Protein AF-S9UZX8-F1 (afdb_monomer)

InterPro domains:
  IPR001680 WD40 repeat [PF00400] (104-135)
  IPR015943 WD40/YVTN repeat-like-containing domain superfamily [G3DSA:2.130.10.10] (6-153)
  IPR036322 WD40-repeat-containing domain superfamily [SSF50978] (19-137)
  IPR037363 Sec13/Seh1 family [PTHR11024] (16-151)

Structure (mmCIF, N/CA/C/O backbone):
data_AF-S9UZX8-F1
#
_entry.id   AF-S9UZX8-F1
#
loop_
_atom_site.group_PDB
_atom_site.id
_atom_site.type_symbol
_atom_site.label_atom_id
_atom_site.label_alt_id
_atom_site.label_comp_id
_atom_site.label_asym_id
_atom_site.label_entity_id
_atom_site.label_seq_id
_atom_site.pdbx_PDB_ins_code
_atom_site.Cartn_x
_atom_site.Cartn_y
_atom_site.Cartn_z
_atom_site.occupancy
_atom_site.B_iso_or_equiv
_atom_site.auth_seq_id
_atom_site.auth_comp_id
_atom_site.auth_asym_id
_atom_site.auth_atom_id
_atom_site.pdbx_PDB_model_num
ATOM 1 N N . MET A 1 1 ? 37.295 -13.783 -27.319 1.00 37.53 1 MET A N 1
ATOM 2 C CA . MET A 1 1 ? 37.159 -12.330 -27.094 1.00 37.53 1 MET A CA 1
ATOM 3 C C . MET A 1 1 ? 35.891 -11.915 -2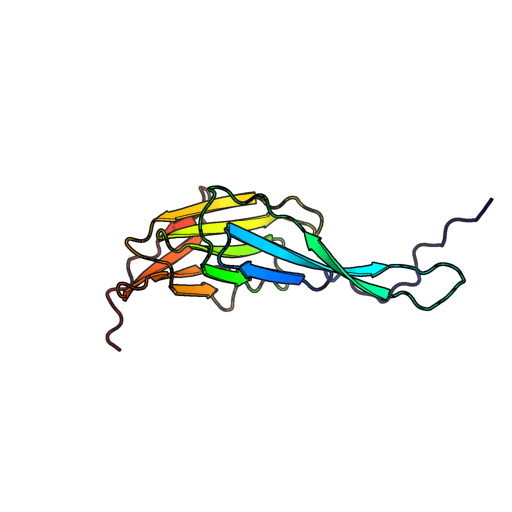7.819 1.00 37.53 1 MET A C 1
ATOM 5 O O . MET A 1 1 ? 35.900 -11.858 -29.038 1.00 37.53 1 MET A O 1
ATOM 9 N N . VAL A 1 2 ? 34.773 -11.846 -27.096 1.00 38.44 2 VAL A N 1
ATOM 10 C CA . VAL A 1 2 ? 33.446 -11.550 -27.659 1.00 38.44 2 VAL A CA 1
ATOM 11 C C . VAL A 1 2 ? 33.228 -10.040 -27.617 1.00 38.44 2 VAL A C 1
ATOM 13 O O . VAL A 1 2 ? 33.537 -9.411 -26.606 1.00 38.44 2 VAL A O 1
ATOM 16 N N . ALA A 1 3 ? 32.788 -9.459 -28.731 1.00 37.66 3 ALA A N 1
ATOM 17 C CA . ALA A 1 3 ? 32.497 -8.034 -28.821 1.00 37.66 3 ALA A CA 1
ATOM 18 C C . ALA A 1 3 ? 31.266 -7.684 -27.958 1.00 37.66 3 ALA A C 1
ATOM 20 O O . ALA A 1 3 ? 30.361 -8.517 -27.847 1.00 37.66 3 ALA A O 1
ATOM 21 N N . PRO A 1 4 ? 31.203 -6.487 -27.348 1.00 37.91 4 PRO A N 1
ATOM 22 C CA . PRO A 1 4 ? 29.994 -6.028 -26.671 1.00 37.91 4 PRO A CA 1
ATOM 23 C C . PRO A 1 4 ? 28.886 -5.811 -27.711 1.00 37.91 4 PRO A C 1
ATOM 25 O O . PRO A 1 4 ? 29.155 -5.256 -28.775 1.00 37.91 4 PRO A O 1
ATOM 28 N N . LEU A 1 5 ? 27.655 -6.241 -27.417 1.00 38.56 5 LEU A N 1
ATOM 29 C CA . LEU A 1 5 ? 26.489 -5.878 -28.228 1.00 38.56 5 LEU A CA 1
ATOM 30 C C . LEU A 1 5 ? 26.274 -4.358 -28.175 1.00 38.56 5 LEU A C 1
ATOM 32 O O . LEU A 1 5 ? 26.342 -3.759 -27.100 1.00 38.56 5 LEU A O 1
ATOM 36 N N . GLU A 1 6 ? 26.005 -3.752 -29.332 1.00 37.16 6 GLU A N 1
ATOM 37 C CA . GLU A 1 6 ? 25.693 -2.327 -29.433 1.00 37.16 6 GLU A CA 1
ATOM 38 C C . GLU A 1 6 ? 24.363 -2.003 -28.721 1.00 37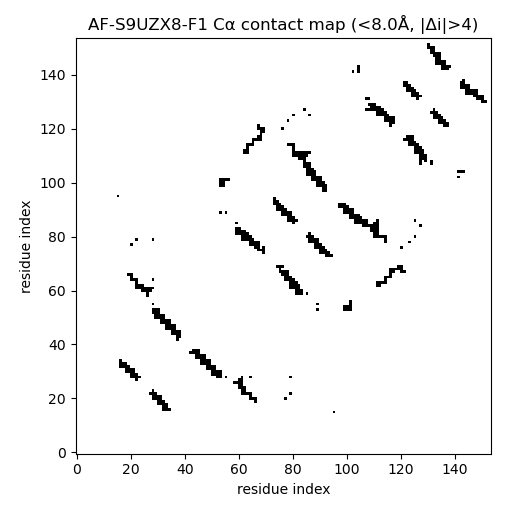.16 6 GLU A C 1
ATOM 40 O O . GLU A 1 6 ? 23.400 -2.774 -28.811 1.00 37.16 6 GLU A O 1
ATOM 45 N N . PRO A 1 7 ? 24.273 -0.871 -28.001 1.00 42.47 7 PRO A N 1
ATOM 46 C CA . PRO A 1 7 ? 23.062 -0.479 -27.293 1.00 42.47 7 PRO A CA 1
ATOM 47 C C . PRO A 1 7 ? 22.030 0.058 -28.297 1.00 42.47 7 PRO A C 1
ATOM 49 O O . PRO A 1 7 ? 22.009 1.252 -28.583 1.00 42.47 7 PRO A O 1
ATOM 52 N N . GLY A 1 8 ? 21.186 -0.812 -28.862 1.00 43.28 8 GLY A N 1
ATOM 53 C CA . GLY A 1 8 ? 20.197 -0.356 -29.851 1.00 43.28 8 GLY A CA 1
ATOM 54 C C . GLY A 1 8 ? 19.046 -1.288 -30.240 1.00 43.28 8 GLY A C 1
ATOM 55 O O . GLY A 1 8 ? 18.074 -0.797 -30.801 1.00 43.28 8 GLY A O 1
ATOM 56 N N . GLU A 1 9 ? 19.078 -2.587 -29.929 1.00 39.09 9 GLU A N 1
ATOM 57 C CA . GLU A 1 9 ? 18.063 -3.550 -30.419 1.00 39.09 9 GLU A CA 1
ATOM 58 C C . GLU A 1 9 ? 17.124 -4.091 -29.323 1.00 39.09 9 GLU A C 1
ATOM 60 O O . GLU A 1 9 ? 16.809 -5.276 -29.252 1.00 39.09 9 GLU A O 1
ATOM 65 N N . GLY A 1 10 ? 16.646 -3.199 -28.451 1.00 43.03 10 GLY A N 1
ATOM 66 C CA . GLY A 1 10 ? 15.489 -3.451 -27.584 1.00 43.03 10 GLY A CA 1
ATOM 67 C C . GLY A 1 10 ? 14.259 -2.680 -28.081 1.00 43.03 10 GLY A C 1
ATOM 68 O O . GLY A 1 10 ? 14.428 -1.613 -28.675 1.00 43.03 10 GLY A O 1
ATOM 69 N N . PRO A 1 11 ? 13.019 -3.164 -27.855 1.00 38.53 11 PRO A N 1
ATOM 70 C CA . PRO A 1 11 ? 11.821 -2.379 -28.158 1.00 38.53 11 PRO A CA 1
ATOM 71 C C . PRO A 1 11 ? 11.909 -1.003 -27.470 1.00 38.53 11 PRO A C 1
ATOM 73 O O . PRO A 1 11 ? 12.437 -0.924 -26.357 1.00 38.53 11 PRO A O 1
ATOM 76 N N . PRO A 1 12 ? 11.406 0.088 -28.080 1.00 41.84 12 PRO A N 1
ATOM 77 C CA . PRO A 1 12 ? 11.448 1.407 -27.464 1.00 41.84 12 PRO A CA 1
ATOM 78 C C . PRO A 1 12 ? 10.469 1.441 -26.287 1.00 41.84 12 PRO A C 1
ATOM 80 O O . PRO A 1 12 ? 9.312 1.819 -26.438 1.00 41.84 12 PRO A O 1
ATOM 83 N N . MET A 1 13 ? 10.906 1.030 -25.100 1.00 40.84 13 MET A N 1
ATOM 84 C CA . MET A 1 13 ? 10.145 1.234 -23.873 1.00 40.84 13 MET A CA 1
ATOM 85 C C . MET A 1 13 ? 11.080 1.670 -22.753 1.00 40.84 13 MET A C 1
ATOM 87 O O . MET A 1 13 ? 11.654 0.870 -22.025 1.00 40.84 13 MET A O 1
ATOM 91 N N . ALA A 1 14 ? 11.145 2.990 -22.582 1.00 51.69 14 ALA A N 1
ATOM 92 C CA . ALA A 1 14 ? 11.436 3.660 -21.320 1.00 51.69 14 ALA A CA 1
ATOM 93 C C . ALA A 1 14 ? 10.286 3.433 -20.311 1.00 51.69 14 ALA A C 1
ATOM 95 O O . ALA A 1 14 ? 9.731 4.375 -19.753 1.00 51.69 14 ALA A O 1
ATOM 96 N N . VAL A 1 15 ? 9.863 2.180 -20.140 1.00 57.88 15 VAL A N 1
ATOM 97 C CA . VAL A 1 15 ? 8.795 1.773 -19.227 1.00 57.88 15 VAL A CA 1
ATOM 98 C C . VAL A 1 15 ? 9.375 0.697 -18.327 1.00 57.88 15 VAL A C 1
ATOM 100 O O . VAL A 1 15 ? 9.984 -0.257 -18.808 1.00 57.88 15 VAL A O 1
ATOM 103 N N . ALA A 1 16 ? 9.226 0.892 -17.018 1.00 65.19 16 ALA A N 1
ATOM 104 C CA . ALA A 1 16 ? 9.699 -0.049 -16.014 1.00 65.19 16 ALA A CA 1
ATOM 105 C C . ALA A 1 16 ? 9.136 -1.465 -16.275 1.00 65.19 16 ALA A C 1
ATOM 107 O O . ALA A 1 16 ? 8.009 -1.586 -16.769 1.00 65.19 16 ALA A O 1
ATOM 108 N N . PRO A 1 17 ? 9.893 -2.532 -15.955 1.00 77.38 17 PRO A N 1
ATOM 109 C CA . PRO A 1 17 ? 9.403 -3.900 -16.092 1.00 77.38 17 PRO A CA 1
ATOM 110 C C . PRO A 1 17 ? 8.106 -4.090 -15.291 1.00 77.38 17 PRO A C 1
ATOM 112 O O . PRO A 1 17 ? 7.926 -3.445 -14.252 1.00 77.38 17 PRO A O 1
ATOM 115 N N . PRO A 1 18 ? 7.181 -4.955 -15.745 1.00 86.38 18 PRO A N 1
ATOM 116 C CA . PRO A 1 18 ? 5.942 -5.183 -15.020 1.00 86.38 18 PRO A CA 1
ATOM 117 C C . PRO A 1 18 ? 6.230 -5.798 -13.648 1.00 86.38 18 PRO A C 1
ATOM 119 O O . PRO A 1 18 ? 7.086 -6.676 -13.504 1.00 86.38 18 PRO A O 1
ATOM 122 N N . ARG A 1 19 ? 5.498 -5.324 -12.636 1.00 89.06 19 ARG A N 1
ATOM 123 C CA . ARG A 1 19 ? 5.663 -5.724 -11.238 1.00 89.06 19 ARG A CA 1
ATOM 124 C C . ARG A 1 19 ? 4.332 -6.023 -10.566 1.00 89.06 19 ARG A C 1
ATOM 126 O O . ARG A 1 19 ? 3.306 -5.452 -10.927 1.00 89.06 19 ARG A O 1
ATOM 133 N N . PHE A 1 20 ? 4.380 -6.878 -9.552 1.00 90.00 20 PHE A N 1
ATOM 134 C CA . PHE A 1 20 ? 3.252 -7.179 -8.672 1.00 90.00 20 PHE A CA 1
ATOM 135 C C . PHE A 1 20 ? 3.699 -7.168 -7.214 1.00 90.00 20 PHE A C 1
ATOM 137 O O . PHE A 1 20 ? 4.864 -7.421 -6.925 1.00 90.00 20 PHE A O 1
ATOM 144 N N . ALA A 1 21 ? 2.774 -6.931 -6.288 1.00 90.69 21 ALA A N 1
ATOM 145 C CA . ALA A 1 21 ? 3.012 -7.155 -4.867 1.00 90.69 21 ALA A CA 1
ATOM 146 C C . ALA A 1 21 ? 2.062 -8.230 -4.345 1.00 90.69 21 ALA A C 1
ATOM 148 O O . ALA A 1 21 ? 0.906 -8.313 -4.760 1.00 90.69 21 ALA A O 1
ATOM 149 N N . SER A 1 22 ? 2.557 -9.049 -3.427 1.00 88.00 22 SER A N 1
ATOM 150 C CA . SER A 1 22 ? 1.780 -10.091 -2.765 1.00 88.00 22 SER A CA 1
ATOM 151 C C . SER A 1 22 ? 2.121 -10.134 -1.285 1.00 88.00 22 SER A C 1
ATOM 153 O O . SER A 1 22 ? 3.298 -10.061 -0.929 1.00 88.00 22 SER A O 1
ATOM 155 N N . CYS A 1 23 ? 1.118 -10.341 -0.440 1.00 86.88 23 CYS A N 1
ATOM 156 C CA . CYS A 1 23 ? 1.308 -10.720 0.952 1.00 86.88 23 CYS A CA 1
ATOM 157 C C . CYS A 1 23 ? 0.768 -12.134 1.180 1.00 86.88 23 CYS A C 1
ATOM 159 O O . CYS A 1 23 ? -0.262 -12.518 0.626 1.00 86.88 23 CYS A O 1
ATOM 161 N N . ALA A 1 24 ? 1.469 -12.911 1.997 1.00 74.44 24 ALA A N 1
ATOM 162 C CA . ALA A 1 24 ? 1.007 -14.204 2.482 1.00 74.44 24 ALA A CA 1
ATOM 163 C C . ALA A 1 24 ? 1.050 -14.198 4.012 1.00 74.44 24 ALA A C 1
ATOM 165 O O . ALA A 1 24 ? 1.977 -13.627 4.593 1.00 74.44 24 ALA A O 1
ATOM 166 N N . GLY A 1 25 ? 0.089 -14.875 4.654 1.00 60.12 25 GLY A N 1
ATOM 167 C CA . GLY A 1 25 ? -0.163 -14.863 6.108 1.00 60.12 25 GLY A CA 1
ATOM 168 C C . GLY A 1 25 ? 0.965 -15.370 7.025 1.00 60.12 25 GLY A C 1
ATOM 169 O O . GLY A 1 25 ? 0.721 -15.680 8.182 1.00 60.12 25 GLY A O 1
ATOM 170 N N . GLY A 1 26 ? 2.203 -15.469 6.536 1.00 60.72 26 GLY A N 1
ATOM 171 C CA . GLY A 1 26 ? 3.402 -15.873 7.272 1.00 60.72 26 GLY A CA 1
ATOM 172 C C . GLY A 1 26 ? 4.442 -14.765 7.482 1.00 60.72 26 GLY A C 1
ATOM 173 O O . GLY A 1 26 ? 5.602 -15.099 7.708 1.00 60.72 26 GLY A O 1
ATOM 174 N N . ARG A 1 27 ? 4.061 -13.476 7.421 1.00 68.12 27 ARG A N 1
ATOM 175 C CA . ARG A 1 27 ? 4.951 -12.282 7.479 1.00 68.12 27 ARG A CA 1
ATOM 176 C C . ARG A 1 27 ? 5.724 -11.967 6.194 1.00 68.12 27 ARG A C 1
ATOM 178 O O . ARG A 1 27 ? 6.658 -11.171 6.215 1.00 68.12 27 ARG A O 1
ATOM 185 N N . HIS A 1 28 ? 5.334 -12.561 5.070 1.00 71.88 28 HIS A N 1
ATOM 186 C CA . HIS A 1 28 ? 5.999 -12.328 3.791 1.00 71.88 28 HIS A CA 1
ATOM 187 C C . HIS A 1 28 ? 5.210 -11.303 2.983 1.00 71.88 28 HIS A C 1
ATOM 189 O O . HIS A 1 28 ? 4.127 -11.608 2.483 1.00 71.88 28 HIS A O 1
ATOM 195 N N . LEU A 1 29 ? 5.764 -10.099 2.855 1.00 83.75 29 LEU A N 1
ATOM 196 C CA . LEU A 1 29 ? 5.395 -9.146 1.816 1.00 83.75 29 LEU A CA 1
ATOM 197 C C . LEU A 1 29 ? 6.476 -9.209 0.738 1.00 83.75 29 LEU A C 1
ATOM 199 O O . LEU A 1 29 ? 7.652 -9.039 1.044 1.00 83.75 29 LEU A O 1
ATOM 203 N N . GLN A 1 30 ? 6.078 -9.478 -0.500 1.00 85.94 30 GLN A N 1
ATOM 204 C CA . GLN A 1 30 ? 6.995 -9.673 -1.616 1.00 85.94 30 GLN A CA 1
ATOM 205 C C . GLN A 1 30 ? 6.596 -8.788 -2.788 1.00 85.94 30 GLN A C 1
ATOM 207 O O . GLN A 1 30 ? 5.416 -8.729 -3.147 1.00 85.94 30 GLN A O 1
ATOM 212 N N . VAL A 1 31 ? 7.586 -8.150 -3.407 1.00 88.56 31 VAL A N 1
ATOM 213 C CA . VAL A 1 31 ? 7.438 -7.525 -4.720 1.00 88.56 31 VAL A CA 1
ATOM 214 C C . VAL A 1 31 ? 8.038 -8.469 -5.755 1.00 88.56 31 VAL A C 1
ATOM 216 O O . VAL A 1 31 ? 9.095 -9.054 -5.550 1.00 88.56 31 VAL A O 1
ATOM 219 N N . TRP A 1 32 ? 7.350 -8.650 -6.872 1.00 88.88 32 TRP A N 1
ATOM 220 C CA . TRP A 1 32 ? 7.784 -9.488 -7.980 1.00 88.88 32 TRP A CA 1
ATOM 221 C C . TRP A 1 32 ? 8.076 -8.604 -9.175 1.00 88.88 32 TRP A C 1
ATOM 223 O O . TRP A 1 32 ? 7.261 -7.746 -9.508 1.00 88.88 32 TRP A O 1
ATOM 233 N N . GLU A 1 33 ? 9.202 -8.840 -9.835 1.00 88.88 33 GLU A N 1
ATOM 234 C CA . GLU A 1 33 ? 9.581 -8.168 -11.072 1.00 88.88 33 GLU A CA 1
ATOM 235 C C . GLU A 1 33 ? 9.728 -9.174 -12.205 1.00 88.88 33 GLU A C 1
ATOM 237 O O . GLU A 1 33 ? 10.348 -10.230 -12.053 1.00 88.88 33 GLU A O 1
ATOM 242 N N . HIS A 1 34 ? 9.147 -8.841 -13.352 1.00 88.94 34 HIS A N 1
ATOM 243 C CA . HIS A 1 34 ? 9.311 -9.617 -14.568 1.00 88.94 34 HIS A CA 1
ATOM 244 C C . HIS A 1 34 ? 10.647 -9.313 -15.237 1.00 88.94 34 HIS A C 1
ATOM 246 O O . HIS A 1 34 ? 11.004 -8.155 -15.442 1.00 88.94 34 HIS A O 1
ATOM 252 N N . ALA A 1 35 ? 11.350 -10.362 -15.642 1.00 85.25 35 ALA A N 1
ATOM 253 C CA . ALA A 1 35 ? 12.583 -10.245 -16.398 1.00 85.25 35 ALA A CA 1
ATOM 254 C C . ALA A 1 35 ? 12.658 -11.307 -17.497 1.00 85.25 35 ALA A C 1
ATOM 256 O O . ALA A 1 35 ? 11.979 -12.338 -17.463 1.00 85.25 35 ALA A O 1
ATOM 257 N N . PHE A 1 36 ? 13.540 -11.064 -18.464 1.00 84.25 36 PHE A N 1
ATOM 258 C CA . PHE A 1 36 ? 13.928 -12.050 -19.462 1.00 84.25 36 PHE A CA 1
ATOM 259 C C . PHE A 1 36 ? 15.340 -12.547 -19.170 1.00 84.25 36 PHE A C 1
ATOM 261 O O . PHE A 1 36 ? 16.287 -11.766 -19.150 1.00 84.25 36 PHE A O 1
ATOM 268 N N . VAL A 1 37 ? 15.487 -13.854 -18.965 1.00 83.94 37 VAL A N 1
ATOM 269 C CA . VAL A 1 37 ? 16.791 -14.493 -18.750 1.00 83.94 37 VAL A CA 1
ATOM 270 C C . VAL A 1 37 ? 17.208 -15.212 -20.026 1.00 83.94 37 VAL A C 1
ATOM 272 O O . VAL A 1 37 ? 16.464 -16.043 -20.558 1.00 83.94 37 VAL A O 1
ATOM 275 N N . ALA A 1 38 ? 18.394 -14.872 -20.532 1.00 84.31 38 ALA A N 1
ATOM 276 C CA . ALA A 1 38 ? 18.983 -15.534 -21.689 1.00 84.31 38 ALA A CA 1
ATOM 277 C C . ALA A 1 38 ? 19.268 -17.012 -21.383 1.00 84.31 38 ALA A C 1
ATOM 279 O O . ALA A 1 38 ? 19.604 -17.375 -20.257 1.00 84.31 38 ALA A O 1
ATOM 280 N N . ARG A 1 39 ? 19.129 -17.867 -22.398 1.00 77.75 39 ARG A N 1
ATOM 281 C CA . ARG A 1 39 ? 19.456 -19.291 -22.306 1.00 77.75 39 ARG A CA 1
ATOM 282 C C . ARG A 1 39 ? 20.750 -19.592 -23.045 1.00 77.75 39 ARG A C 1
ATOM 284 O O . ARG A 1 39 ? 21.021 -19.008 -24.095 1.00 77.75 39 ARG A O 1
ATOM 291 N N . ASP A 1 40 ? 21.489 -20.568 -22.534 1.00 82.44 40 ASP A N 1
ATOM 292 C CA . ASP A 1 40 ? 22.630 -21.132 -23.245 1.00 82.44 40 ASP A CA 1
ATOM 293 C C . ASP A 1 40 ? 22.184 -21.741 -24.584 1.00 82.44 40 ASP A C 1
ATOM 295 O O . ASP A 1 40 ? 21.092 -22.301 -24.711 1.00 82.44 40 ASP A O 1
ATOM 299 N N . GLY A 1 41 ? 23.036 -21.624 -25.604 1.00 81.50 41 GLY A N 1
ATOM 300 C CA . GLY A 1 41 ? 22.801 -22.248 -26.909 1.00 81.50 41 GLY A CA 1
ATOM 301 C C . GLY A 1 41 ? 21.868 -21.489 -27.860 1.00 81.50 41 GLY A C 1
ATOM 302 O O . GLY A 1 41 ? 21.352 -22.093 -28.795 1.00 81.50 41 GLY A O 1
ATOM 303 N N . GLY A 1 42 ? 21.641 -20.185 -27.658 1.00 79.38 42 GLY A N 1
ATOM 304 C CA . GLY A 1 42 ? 20.907 -19.342 -28.618 1.00 79.38 42 GLY A CA 1
ATOM 305 C C . GLY A 1 42 ? 19.390 -19.569 -28.653 1.00 79.38 42 GLY A C 1
ATOM 306 O O . GLY A 1 42 ? 18.716 -19.097 -29.565 1.00 79.38 42 GLY A O 1
ATOM 307 N N . SER A 1 43 ? 18.842 -20.283 -27.665 1.00 82.06 43 SER A N 1
ATOM 308 C CA . SER A 1 43 ? 17.394 -20.408 -27.468 1.00 82.06 43 SER A CA 1
ATOM 309 C C . SER A 1 43 ? 16.776 -19.053 -27.111 1.00 82.06 43 SER A C 1
ATOM 311 O O . SER A 1 43 ? 17.406 -18.228 -26.449 1.00 82.06 43 SER A O 1
ATOM 313 N N . ALA A 1 44 ? 15.498 -18.869 -27.465 1.00 84.06 44 ALA A N 1
ATOM 314 C CA . ALA A 1 44 ? 14.716 -17.715 -27.033 1.00 84.06 44 ALA A CA 1
ATOM 315 C C . ALA A 1 44 ? 14.806 -17.524 -25.500 1.00 84.06 44 ALA A C 1
ATOM 317 O O . ALA A 1 44 ? 14.806 -18.524 -24.761 1.00 84.06 44 ALA A O 1
ATOM 318 N N . PRO A 1 45 ? 14.898 -16.268 -25.024 1.00 84.12 45 PRO A N 1
ATOM 319 C CA . PRO A 1 45 ? 14.996 -15.967 -23.603 1.00 84.12 45 PRO A CA 1
ATOM 320 C C . PRO A 1 45 ? 13.724 -16.391 -22.868 1.00 84.12 45 PRO A C 1
ATOM 322 O O . PRO A 1 45 ? 12.637 -16.472 -23.440 1.00 84.12 45 PRO A O 1
ATOM 325 N N . CYS A 1 46 ? 13.857 -16.660 -21.574 1.00 84.00 46 CYS A N 1
ATOM 326 C CA . CYS A 1 46 ? 12.739 -17.060 -20.731 1.00 84.00 46 CYS A CA 1
ATOM 327 C C . CYS A 1 46 ? 12.188 -15.910 -19.923 1.00 84.00 46 CYS A C 1
ATOM 329 O O . CYS A 1 46 ? 12.933 -15.221 -19.236 1.00 84.00 46 CYS A O 1
ATOM 331 N N . SER A 1 47 ? 10.866 -15.787 -19.957 1.00 87.88 47 SER A N 1
ATOM 332 C CA . SER A 1 47 ? 10.108 -14.984 -19.010 1.00 87.88 47 SER A CA 1
ATOM 333 C C . SER A 1 47 ? 10.231 -15.595 -17.617 1.00 87.88 47 SER A C 1
ATOM 335 O O . SER A 1 47 ? 9.806 -16.732 -17.403 1.00 87.88 47 SER A O 1
ATOM 337 N N . VAL A 1 48 ? 10.769 -14.833 -16.673 1.00 87.56 48 VAL A N 1
ATOM 338 C CA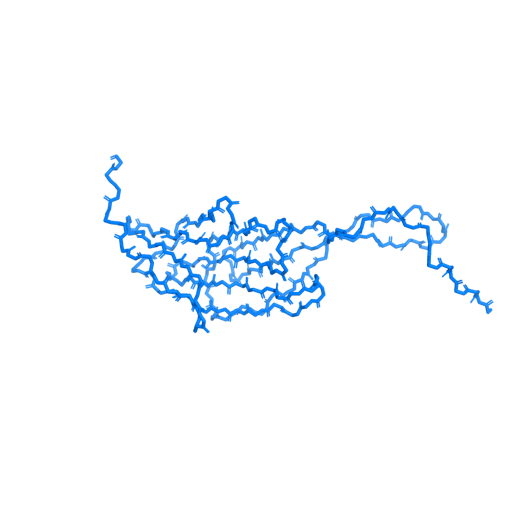 . VAL A 1 48 ? 10.877 -15.208 -15.261 1.00 87.56 48 VAL A CA 1
ATOM 339 C C . VAL A 1 48 ? 10.317 -14.100 -14.374 1.00 87.56 48 VAL A C 1
ATOM 341 O O . VAL A 1 48 ? 10.260 -12.941 -14.778 1.00 87.56 48 VAL A O 1
ATOM 344 N N . TRP A 1 49 ? 9.917 -14.466 -13.158 1.00 88.75 49 TRP A N 1
ATOM 345 C CA . TRP A 1 49 ? 9.526 -13.526 -12.109 1.00 88.75 49 TRP A CA 1
ATOM 346 C C . TRP A 1 49 ? 10.516 -13.648 -10.959 1.00 88.75 49 TRP A C 1
ATOM 348 O O . TRP A 1 49 ? 10.645 -14.720 -10.367 1.00 88.75 49 TRP A O 1
ATOM 358 N N . ALA A 1 50 ? 11.236 -12.567 -10.678 1.00 85.75 50 ALA A N 1
ATOM 359 C CA . ALA A 1 50 ? 12.203 -12.498 -9.597 1.00 85.75 50 ALA A CA 1
ATOM 360 C C . ALA A 1 50 ? 11.587 -11.809 -8.378 1.00 85.75 50 ALA A C 1
ATOM 362 O O . ALA A 1 50 ? 10.874 -10.812 -8.505 1.00 85.75 50 ALA A O 1
ATOM 363 N N . ALA A 1 51 ? 11.879 -12.350 -7.199 1.00 82.50 51 ALA A N 1
ATOM 364 C CA . ALA A 1 51 ? 11.597 -11.695 -5.935 1.00 82.50 51 ALA A CA 1
ATOM 365 C C . ALA A 1 51 ? 12.488 -10.455 -5.788 1.00 82.50 51 ALA A C 1
ATOM 367 O O . ALA A 1 51 ? 13.714 -10.557 -5.805 1.00 82.50 51 ALA A O 1
ATOM 368 N N . VAL A 1 52 ? 11.860 -9.298 -5.630 1.00 82.12 52 VAL A N 1
ATOM 369 C CA . VAL A 1 52 ? 12.480 -8.079 -5.124 1.00 82.12 52 VAL A CA 1
ATOM 370 C C . VAL A 1 52 ? 12.073 -8.023 -3.668 1.00 82.12 52 VAL A C 1
ATOM 372 O O . VAL A 1 52 ? 10.900 -7.802 -3.395 1.00 82.12 52 VAL A O 1
ATOM 375 N N . GLU A 1 53 ? 13.000 -8.266 -2.745 1.00 67.31 53 GLU A N 1
ATOM 376 C CA . GLU A 1 53 ? 12.676 -8.239 -1.319 1.00 67.31 53 GLU A CA 1
ATOM 377 C C . GLU A 1 53 ? 12.629 -6.787 -0.829 1.00 67.31 53 GLU A C 1
ATOM 379 O O . GLU A 1 53 ? 13.685 -6.170 -0.649 1.00 67.31 53 GLU A O 1
ATOM 384 N N . PRO A 1 54 ? 11.442 -6.191 -0.613 1.00 67.00 54 PRO A N 1
ATOM 385 C CA . PRO A 1 54 ? 11.392 -4.948 0.123 1.00 67.00 54 PRO A CA 1
ATOM 386 C C . PRO A 1 54 ? 11.800 -5.196 1.576 1.00 67.00 54 PRO A C 1
ATOM 388 O O . PRO A 1 54 ? 11.367 -6.158 2.211 1.00 67.00 54 PRO A O 1
ATOM 391 N N . VAL A 1 55 ? 12.576 -4.279 2.149 1.00 66.56 55 VAL A N 1
ATOM 392 C CA . VAL A 1 55 ? 12.832 -4.292 3.591 1.00 66.56 55 VAL A CA 1
ATOM 393 C C . VAL A 1 55 ? 11.581 -3.788 4.299 1.00 66.56 55 VAL A C 1
ATOM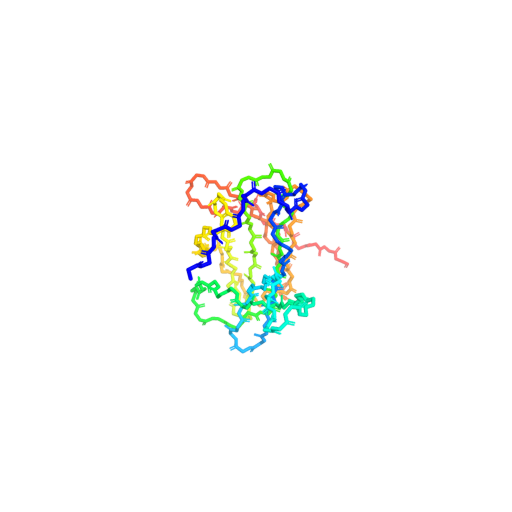 395 O O . VAL A 1 55 ? 11.324 -2.587 4.312 1.00 66.56 55 VAL A O 1
ATOM 398 N N . VAL A 1 56 ? 10.804 -4.693 4.892 1.00 65.38 56 VAL A N 1
ATOM 399 C CA . VAL A 1 56 ? 9.595 -4.351 5.653 1.00 65.38 56 VAL A CA 1
ATOM 400 C C . VAL A 1 56 ? 9.864 -4.474 7.144 1.00 65.38 56 VAL A C 1
ATOM 402 O O . VAL A 1 56 ? 10.280 -5.523 7.633 1.00 65.38 56 VAL A O 1
ATOM 405 N N . THR A 1 57 ? 9.604 -3.402 7.882 1.00 57.59 57 THR A N 1
ATOM 406 C CA . THR A 1 57 ? 9.682 -3.362 9.343 1.00 57.59 57 THR A CA 1
ATOM 407 C C . THR A 1 57 ? 8.406 -2.705 9.879 1.00 57.59 57 THR A C 1
ATOM 409 O O . THR A 1 57 ? 7.971 -1.703 9.305 1.00 57.59 57 THR A O 1
ATOM 412 N N . PRO A 1 58 ? 7.767 -3.228 10.948 1.00 60.84 58 PRO A N 1
ATOM 413 C CA . PRO A 1 58 ? 8.129 -4.375 11.800 1.00 60.84 58 PRO A CA 1
ATOM 414 C C . PRO A 1 58 ? 7.750 -5.757 11.221 1.00 60.84 58 PRO A C 1
ATOM 416 O O . PRO A 1 58 ? 7.061 -5.860 10.211 1.00 60.84 58 PRO A O 1
ATOM 419 N N . ALA A 1 59 ? 8.188 -6.838 11.882 1.00 68.62 59 ALA A N 1
ATOM 420 C CA . ALA A 1 59 ? 7.742 -8.201 11.579 1.00 68.62 59 ALA A CA 1
ATOM 421 C C . ALA A 1 59 ? 6.269 -8.379 11.995 1.00 68.62 59 ALA A C 1
ATOM 423 O O . ALA A 1 59 ? 5.984 -8.651 13.158 1.00 68.62 59 ALA A O 1
ATOM 424 N N . ALA A 1 60 ? 5.355 -8.217 11.041 1.00 79.06 60 ALA A N 1
ATOM 425 C CA . ALA A 1 60 ? 3.908 -8.267 11.246 1.00 79.06 60 ALA A CA 1
ATOM 426 C C . ALA A 1 60 ? 3.252 -9.322 10.342 1.00 79.06 60 ALA A C 1
ATOM 428 O O . ALA A 1 60 ? 3.804 -9.687 9.297 1.00 79.06 60 ALA A O 1
ATOM 429 N N . ALA A 1 61 ? 2.077 -9.823 10.723 1.00 88.25 61 ALA A N 1
ATOM 430 C CA . ALA A 1 61 ? 1.293 -10.724 9.886 1.00 88.25 61 ALA A CA 1
ATOM 431 C C . ALA A 1 61 ? 0.546 -9.924 8.806 1.00 88.25 61 ALA A C 1
ATOM 433 O O . ALA A 1 61 ? -0.610 -9.549 8.977 1.00 88.25 61 ALA A O 1
ATOM 434 N N . TRP A 1 62 ? 1.222 -9.622 7.692 1.00 89.06 62 TRP A N 1
ATOM 435 C CA . TRP A 1 62 ? 0.630 -8.899 6.559 1.00 89.06 62 TRP A CA 1
ATOM 436 C C . TRP A 1 62 ? -0.541 -9.681 5.948 1.00 89.06 62 TRP A C 1
ATOM 438 O O . TRP A 1 62 ? -0.355 -10.783 5.427 1.00 89.06 62 TRP A O 1
ATOM 448 N N . THR A 1 63 ? -1.738 -9.102 6.001 1.00 90.69 63 THR A N 1
ATOM 449 C CA . THR A 1 63 ? -2.996 -9.699 5.526 1.00 90.69 63 THR A CA 1
ATOM 450 C C . THR A 1 63 ? -3.435 -9.130 4.186 1.00 90.69 63 THR A C 1
ATOM 452 O O . THR A 1 63 ? -4.061 -9.839 3.399 1.00 90.69 63 THR A O 1
ATOM 455 N N . VAL A 1 64 ? -3.104 -7.864 3.915 1.00 92.81 64 VAL A N 1
ATOM 456 C CA . VAL A 1 64 ? -3.512 -7.146 2.705 1.00 92.81 64 VAL A CA 1
ATOM 457 C C . VAL A 1 64 ? -2.376 -6.301 2.137 1.00 92.81 64 VAL A C 1
ATOM 459 O O . VAL A 1 64 ? -1.541 -5.769 2.869 1.00 92.81 64 VAL A O 1
ATOM 462 N N . VAL A 1 65 ? -2.367 -6.153 0.813 1.00 94.56 65 VAL A N 1
ATOM 463 C CA . VAL A 1 65 ? -1.404 -5.341 0.066 1.00 94.56 65 VAL A CA 1
ATOM 464 C C . VAL A 1 65 ? -2.108 -4.633 -1.088 1.00 94.56 65 VAL A C 1
ATOM 466 O O . VAL A 1 65 ? -3.003 -5.204 -1.710 1.00 94.56 65 VAL A O 1
ATOM 469 N N . ALA A 1 66 ? -1.703 -3.402 -1.394 1.00 95.38 66 ALA A N 1
ATOM 470 C CA . ALA A 1 66 ? -2.219 -2.651 -2.533 1.00 95.38 66 ALA A CA 1
ATOM 471 C C . ALA A 1 66 ? -1.111 -1.836 -3.208 1.00 95.38 66 ALA A C 1
ATOM 473 O O . ALA A 1 66 ? -0.387 -1.094 -2.545 1.00 95.38 66 ALA A O 1
ATOM 474 N N . TRP A 1 67 ? -1.006 -1.935 -4.533 1.00 94.56 67 TRP A N 1
ATOM 475 C CA . TRP A 1 67 ? -0.065 -1.156 -5.343 1.00 94.56 67 TRP A CA 1
ATOM 476 C C . TRP A 1 67 ? -0.720 0.146 -5.818 1.00 94.56 67 TRP A C 1
ATOM 478 O O . TRP A 1 67 ? -1.839 0.114 -6.335 1.00 94.56 67 TRP A O 1
ATOM 488 N N . ALA A 1 68 ? -0.045 1.285 -5.656 1.00 94.56 68 ALA A N 1
ATOM 489 C CA . ALA A 1 68 ? -0.567 2.581 -6.078 1.00 94.56 68 ALA A CA 1
ATOM 490 C C . ALA A 1 68 ? -0.424 2.783 -7.595 1.00 94.56 68 ALA A C 1
ATOM 492 O O . ALA A 1 68 ? 0.646 2.522 -8.148 1.00 94.56 68 ALA A O 1
ATOM 493 N N . PRO A 1 69 ? -1.442 3.312 -8.293 1.00 91.50 69 PRO A N 1
ATOM 494 C CA . PRO A 1 69 ? -1.263 3.784 -9.662 1.00 91.50 69 PRO A CA 1
ATOM 495 C C . PRO A 1 69 ? -0.168 4.863 -9.725 1.00 91.50 69 PRO A C 1
ATOM 497 O O . PRO A 1 69 ? -0.276 5.875 -9.043 1.00 91.50 69 PRO A O 1
ATOM 500 N N . SER A 1 70 ? 0.875 4.669 -10.537 1.00 85.12 70 SER A N 1
ATOM 501 C CA . SER A 1 70 ? 2.019 5.601 -10.615 1.00 85.12 70 SER A CA 1
ATOM 502 C C . SER A 1 70 ? 2.441 5.977 -12.041 1.00 85.12 70 SER A C 1
ATOM 504 O O . SER A 1 70 ? 3.550 6.456 -12.270 1.00 85.12 70 SER A O 1
ATOM 506 N N . VAL A 1 71 ? 1.566 5.784 -13.036 1.00 79.25 71 VAL A N 1
ATOM 507 C CA . VAL A 1 71 ? 1.890 6.083 -14.442 1.00 79.25 71 VAL A CA 1
ATOM 508 C C . VAL A 1 71 ? 2.222 7.569 -14.610 1.00 79.25 71 VAL A C 1
ATOM 510 O O . VAL A 1 71 ? 1.377 8.431 -14.388 1.00 79.25 71 VAL A O 1
ATOM 513 N N . GLY A 1 72 ? 3.456 7.857 -15.033 1.00 75.56 72 GLY A N 1
ATOM 514 C CA . GLY A 1 72 ? 3.952 9.222 -15.228 1.00 75.56 72 GLY A CA 1
ATOM 515 C C . GLY A 1 72 ? 4.447 9.917 -13.954 1.00 75.56 72 GLY A C 1
ATOM 516 O O . GLY A 1 72 ? 4.822 11.086 -14.029 1.00 75.56 72 GLY A O 1
ATOM 517 N N . LEU A 1 73 ? 4.476 9.225 -12.809 1.00 80.00 73 LEU A N 1
ATOM 518 C CA . LEU A 1 73 ? 5.032 9.736 -11.556 1.00 80.00 73 LEU A CA 1
ATOM 519 C C . LEU A 1 73 ? 6.460 9.208 -11.339 1.00 80.00 73 LEU A C 1
ATOM 521 O O . LEU A 1 73 ? 6.767 8.080 -11.726 1.00 80.00 73 LEU A O 1
ATOM 525 N N . PRO A 1 74 ? 7.347 10.003 -10.714 1.00 81.25 74 PRO A N 1
ATOM 526 C CA . PRO A 1 74 ? 8.719 9.594 -10.426 1.00 81.25 74 PRO A CA 1
ATOM 527 C C . PRO A 1 74 ? 8.833 8.743 -9.153 1.00 81.25 74 PRO A C 1
ATOM 529 O O . PRO A 1 74 ? 9.942 8.488 -8.704 1.00 81.25 74 PRO A O 1
ATOM 532 N N . PHE A 1 75 ? 7.718 8.348 -8.545 1.00 85.19 75 PHE A N 1
ATOM 533 C CA . PHE A 1 75 ? 7.673 7.559 -7.320 1.00 85.19 75 PHE A CA 1
ATOM 534 C C . PHE A 1 75 ? 6.657 6.431 -7.465 1.00 85.19 75 PHE A C 1
ATOM 536 O O . PHE A 1 75 ? 5.672 6.537 -8.199 1.00 85.19 75 PHE A O 1
ATOM 543 N N . THR A 1 76 ? 6.900 5.337 -6.757 1.00 90.06 76 THR A N 1
ATOM 544 C CA . THR A 1 76 ? 5.987 4.199 -6.674 1.00 90.06 76 THR A CA 1
ATOM 545 C C . THR A 1 76 ? 5.684 3.898 -5.218 1.00 90.06 76 THR A C 1
ATOM 547 O O . THR A 1 76 ? 6.609 3.820 -4.412 1.00 90.06 76 THR A O 1
ATOM 550 N N . TYR A 1 77 ? 4.406 3.676 -4.903 1.00 93.12 77 TYR A N 1
ATOM 551 C CA . TYR A 1 77 ? 3.976 3.259 -3.573 1.00 93.12 77 TYR A CA 1
ATOM 552 C C . TYR A 1 77 ? 3.340 1.873 -3.578 1.00 93.12 77 TYR A C 1
ATOM 554 O O . TYR A 1 77 ? 2.578 1.511 -4.477 1.00 93.12 77 TYR A O 1
ATOM 562 N N . VAL A 1 78 ? 3.602 1.124 -2.514 1.00 93.81 78 VAL A N 1
ATOM 563 C CA . VAL A 1 78 ? 2.879 -0.094 -2.151 1.00 93.81 78 VAL A CA 1
ATOM 564 C C . VAL A 1 78 ? 2.463 0.046 -0.695 1.00 93.81 78 VAL A C 1
ATOM 566 O O . VAL A 1 78 ? 3.292 0.340 0.154 1.00 93.81 78 VAL A O 1
ATOM 569 N N . ALA A 1 79 ? 1.188 -0.151 -0.389 1.00 95.00 79 ALA A N 1
ATOM 570 C CA . ALA A 1 79 ? 0.703 -0.186 0.985 1.00 95.00 79 ALA A CA 1
ATOM 571 C C . ALA A 1 79 ? 0.562 -1.635 1.444 1.00 95.00 79 ALA A C 1
ATOM 573 O O . ALA A 1 79 ? 0.134 -2.487 0.662 1.00 95.00 79 ALA A O 1
ATOM 574 N N . ALA A 1 80 ? 0.866 -1.895 2.711 1.00 93.81 80 ALA A N 1
ATOM 575 C CA . ALA A 1 80 ? 0.599 -3.170 3.358 1.00 93.81 80 ALA A CA 1
ATOM 576 C C . ALA A 1 80 ? -0.094 -2.962 4.707 1.00 93.81 80 ALA A C 1
ATOM 578 O O . ALA A 1 80 ? 0.178 -2.002 5.430 1.00 93.81 80 ALA A O 1
ATOM 579 N N . GLY A 1 81 ? -1.020 -3.870 5.006 1.00 94.12 81 GLY A N 1
ATOM 580 C CA . GLY A 1 81 ? -1.836 -3.885 6.212 1.00 94.12 81 GLY A CA 1
ATOM 581 C C . GLY A 1 81 ? -1.694 -5.219 6.930 1.00 94.12 81 GLY A C 1
ATOM 582 O O . GLY A 1 81 ? -1.570 -6.253 6.270 1.00 94.12 81 GLY A O 1
ATOM 583 N N . SER A 1 82 ? -1.672 -5.201 8.262 1.00 93.25 82 SER A N 1
ATOM 584 C CA . SER A 1 82 ? -1.444 -6.399 9.074 1.00 93.25 82 SER A CA 1
ATOM 585 C C . SER A 1 82 ? -2.641 -6.799 9.938 1.00 93.25 82 SER A C 1
ATOM 587 O O . SER A 1 82 ? -3.533 -5.992 10.216 1.00 93.25 82 SER A O 1
ATOM 589 N N . GLU A 1 83 ? -2.636 -8.048 10.406 1.00 92.50 83 GLU A N 1
ATOM 590 C CA . GLU A 1 83 ? -3.611 -8.573 11.370 1.00 92.50 83 GLU A CA 1
ATOM 591 C C . GLU A 1 83 ? -3.566 -7.817 12.705 1.00 92.50 83 GLU A C 1
ATOM 593 O O . GLU A 1 83 ? -4.588 -7.617 13.354 1.00 92.50 83 GLU A O 1
ATOM 598 N N . GLU A 1 84 ? -2.392 -7.324 13.095 1.00 91.38 84 GLU A N 1
ATOM 599 C CA . GLU A 1 84 ? -2.216 -6.532 14.313 1.00 91.38 84 GLU A CA 1
ATOM 600 C C . GLU A 1 84 ? -2.649 -5.065 14.141 1.00 91.38 84 GLU A C 1
ATOM 602 O O . GLU A 1 84 ? -2.625 -4.313 15.112 1.00 91.38 84 GLU A O 1
ATOM 607 N N . GLY A 1 85 ? -3.023 -4.649 12.925 1.00 92.50 85 GLY A N 1
ATOM 608 C CA . GLY A 1 85 ? -3.459 -3.285 12.619 1.00 92.50 85 GLY A CA 1
ATOM 609 C C . GLY A 1 85 ? -2.362 -2.362 12.081 1.00 92.50 85 GLY A C 1
ATOM 610 O O . GLY A 1 85 ? -2.622 -1.176 11.884 1.00 92.50 85 GLY A O 1
ATOM 611 N N . HIS A 1 86 ? -1.147 -2.858 11.816 1.00 93.31 86 HIS A N 1
ATOM 612 C CA . HIS A 1 86 ? -0.090 -2.018 11.247 1.00 93.31 86 HIS A CA 1
ATOM 613 C C . HIS A 1 86 ? -0.434 -1.642 9.806 1.00 93.31 86 HIS A C 1
ATOM 615 O O . HIS A 1 86 ? -0.735 -2.513 8.990 1.00 93.31 86 HIS A O 1
ATOM 621 N N . VAL A 1 87 ? -0.324 -0.355 9.483 1.00 94.31 87 VAL A N 1
ATOM 622 C CA . VAL A 1 87 ? -0.366 0.165 8.115 1.00 94.31 87 VAL A CA 1
ATOM 623 C C . VAL A 1 87 ? 1.006 0.736 7.792 1.00 94.31 87 VAL A C 1
ATOM 625 O O . VAL A 1 87 ? 1.489 1.642 8.475 1.00 94.31 87 VAL A O 1
ATOM 628 N N . VAL A 1 88 ? 1.632 0.217 6.741 1.00 93.75 88 VAL A N 1
ATOM 629 C CA . VAL A 1 88 ? 2.921 0.700 6.236 1.00 93.75 88 VAL A CA 1
ATOM 630 C C . VAL A 1 88 ? 2.806 1.052 4.762 1.00 93.75 88 VAL A C 1
ATOM 632 O O . VAL A 1 88 ? 2.039 0.432 4.022 1.00 93.75 88 VAL A O 1
ATOM 635 N N . VAL A 1 89 ? 3.596 2.028 4.328 1.00 93.88 89 VAL A N 1
ATOM 636 C CA . VAL A 1 89 ? 3.796 2.336 2.913 1.00 93.88 89 VAL A CA 1
ATOM 637 C C . VAL A 1 89 ? 5.255 2.115 2.565 1.00 93.88 89 VAL A C 1
ATOM 639 O O . VAL A 1 89 ? 6.159 2.639 3.212 1.00 93.88 89 VAL A O 1
ATOM 642 N N . LEU A 1 90 ? 5.461 1.335 1.518 1.00 92.06 90 LEU A N 1
ATOM 643 C CA . LEU A 1 90 ? 6.720 1.181 0.835 1.00 92.06 90 LEU A CA 1
ATOM 644 C C . LEU A 1 90 ? 6.777 2.199 -0.294 1.00 92.06 90 LEU A C 1
ATOM 646 O O . LEU A 1 90 ? 5.880 2.219 -1.136 1.00 92.06 90 LEU A O 1
ATOM 650 N N . SER A 1 91 ? 7.822 3.013 -0.321 1.00 90.75 91 SER A N 1
ATOM 651 C CA . SER A 1 91 ? 8.092 3.957 -1.396 1.00 90.75 91 SER A CA 1
ATOM 652 C C . SER A 1 91 ? 9.363 3.582 -2.142 1.00 90.75 91 SER A C 1
ATOM 654 O O . SER A 1 91 ? 10.334 3.089 -1.565 1.00 90.75 91 SER A O 1
ATOM 656 N N . GLN A 1 92 ? 9.351 3.815 -3.446 1.00 89.44 92 GLN A N 1
ATOM 657 C CA . GLN A 1 92 ? 10.529 3.764 -4.293 1.00 89.44 92 GLN A CA 1
ATOM 658 C C . GLN A 1 92 ? 10.570 5.058 -5.102 1.00 89.44 92 GLN A C 1
ATOM 660 O O . GLN A 1 92 ? 9.759 5.250 -6.011 1.00 89.44 92 GLN A O 1
ATOM 665 N N . ASP A 1 93 ? 11.504 5.938 -4.746 1.00 86.12 93 ASP A N 1
ATOM 666 C CA . ASP A 1 93 ? 11.687 7.233 -5.396 1.00 86.12 93 ASP A CA 1
ATOM 667 C C . ASP A 1 93 ? 12.715 7.119 -6.525 1.00 86.12 93 ASP A C 1
ATOM 669 O O . ASP A 1 93 ? 13.842 6.660 -6.329 1.00 86.12 93 ASP A O 1
ATOM 673 N N . GLY A 1 94 ? 12.349 7.590 -7.711 1.00 82.75 94 GLY A N 1
ATOM 674 C CA . GLY A 1 94 ? 13.207 7.627 -8.885 1.00 82.75 94 GLY A CA 1
ATOM 675 C C . GLY A 1 94 ? 13.112 6.364 -9.751 1.00 82.75 94 GLY A C 1
ATOM 676 O O . GLY A 1 94 ? 12.011 5.882 -10.026 1.00 82.75 94 GLY A O 1
ATOM 677 N N . PRO A 1 95 ? 14.240 5.865 -10.293 1.00 80.00 95 PRO A N 1
ATOM 678 C CA . PRO A 1 95 ? 14.218 4.751 -11.233 1.00 80.00 95 PRO A CA 1
ATOM 679 C C . PRO A 1 95 ? 13.754 3.458 -10.559 1.00 80.00 95 PRO A C 1
ATOM 681 O O . PRO A 1 95 ? 13.913 3.268 -9.356 1.00 80.00 95 PRO A O 1
ATOM 684 N N . ALA A 1 96 ? 13.286 2.509 -11.370 1.00 75.88 96 ALA A N 1
ATOM 685 C CA . ALA A 1 96 ? 12.857 1.189 -10.910 1.00 75.88 96 ALA A CA 1
ATOM 686 C C . ALA A 1 96 ? 13.942 0.449 -10.089 1.00 75.88 96 ALA A C 1
ATOM 688 O O . ALA A 1 96 ? 13.628 -0.393 -9.254 1.00 75.88 96 ALA A O 1
ATOM 689 N N . SER A 1 97 ? 15.220 0.772 -10.279 1.00 77.62 97 SER A N 1
ATOM 690 C CA . SER A 1 97 ? 16.341 0.200 -9.526 1.00 77.62 97 SER A CA 1
ATOM 691 C C . SER A 1 97 ? 16.581 0.820 -8.143 1.00 77.62 97 SER A C 1
ATOM 693 O O . SER A 1 97 ? 17.513 0.397 -7.465 1.00 77.62 97 SER A O 1
ATOM 695 N N . ALA A 1 98 ? 15.836 1.856 -7.742 1.00 83.19 98 ALA A N 1
ATOM 696 C CA . ALA A 1 98 ? 16.040 2.504 -6.449 1.00 83.19 98 ALA A CA 1
ATOM 697 C C . ALA A 1 98 ? 15.677 1.568 -5.283 1.00 83.19 98 ALA A C 1
ATOM 699 O O . ALA A 1 98 ? 14.906 0.623 -5.433 1.00 83.19 98 ALA A O 1
ATOM 700 N N . GLU A 1 99 ? 16.233 1.809 -4.103 1.00 84.88 99 GLU A N 1
ATOM 701 C CA . GLU A 1 99 ? 15.903 0.996 -2.932 1.00 84.88 99 GLU A CA 1
ATOM 702 C C . GLU A 1 99 ? 14.495 1.313 -2.419 1.00 84.88 99 GLU A C 1
ATOM 704 O O . GLU A 1 99 ? 14.073 2.471 -2.389 1.00 84.88 99 GLU A O 1
ATOM 709 N N . TRP A 1 100 ? 13.778 0.276 -1.984 1.00 87.25 100 TRP A N 1
ATOM 710 C CA . TRP A 1 100 ? 12.502 0.442 -1.298 1.00 87.25 100 TRP A CA 1
ATOM 711 C C . TRP A 1 100 ? 12.723 0.987 0.112 1.00 87.25 100 TRP A C 1
ATOM 713 O O . TRP A 1 100 ? 13.529 0.453 0.877 1.00 87.25 100 TRP A O 1
ATOM 723 N N . ARG A 1 101 ? 11.961 2.015 0.484 1.00 88.44 101 ARG A N 1
ATOM 724 C CA . ARG A 1 101 ? 11.892 2.542 1.850 1.00 88.44 101 ARG A CA 1
ATOM 725 C C . ARG A 1 101 ? 10.551 2.184 2.458 1.00 88.44 101 ARG A C 1
ATOM 727 O O . ARG A 1 101 ? 9.522 2.429 1.845 1.00 88.44 101 ARG A O 1
ATOM 734 N N . THR A 1 102 ? 10.555 1.671 3.681 1.00 90.25 102 THR A N 1
ATOM 735 C CA . THR A 1 102 ? 9.320 1.396 4.424 1.00 90.25 102 THR A CA 1
ATOM 736 C C . THR A 1 102 ? 9.071 2.496 5.442 1.00 90.25 102 THR A C 1
ATOM 738 O O . THR A 1 102 ? 9.934 2.800 6.262 1.00 90.25 102 THR A O 1
ATOM 741 N N . THR A 1 103 ? 7.872 3.068 5.396 1.00 91.44 103 THR A N 1
ATOM 742 C CA . THR A 1 103 ? 7.404 4.108 6.309 1.00 91.44 103 THR A CA 1
ATOM 743 C C . THR A 1 103 ? 6.170 3.601 7.059 1.00 91.44 103 THR A C 1
ATOM 745 O O . THR A 1 103 ? 5.145 3.331 6.425 1.00 91.44 103 THR A O 1
ATOM 748 N N . PRO A 1 104 ? 6.228 3.462 8.396 1.00 92.12 104 PRO A N 1
ATOM 749 C CA . PRO A 1 104 ? 5.040 3.235 9.210 1.00 92.12 104 PRO A CA 1
ATOM 750 C C . PRO A 1 104 ? 4.081 4.419 9.088 1.00 92.12 104 PRO A C 1
ATOM 752 O O . PRO A 1 104 ? 4.480 5.562 9.297 1.00 92.12 104 PRO A O 1
ATOM 755 N N . VAL A 1 105 ? 2.826 4.144 8.738 1.00 93.81 105 VAL A N 1
ATOM 756 C CA . VAL A 1 105 ? 1.797 5.170 8.518 1.00 93.81 105 VAL A CA 1
ATOM 757 C C . VAL A 1 105 ? 0.897 5.302 9.736 1.00 93.81 105 VAL A C 1
ATOM 759 O O . VAL A 1 105 ? 0.661 6.404 10.225 1.00 93.81 105 VAL A O 1
ATOM 762 N N . HIS A 1 106 ? 0.371 4.179 10.224 1.00 93.31 106 HIS A N 1
ATOM 763 C CA . HIS A 1 106 ? -0.624 4.186 11.288 1.00 93.31 106 HIS A CA 1
ATOM 764 C C . HIS A 1 106 ? -0.751 2.821 11.967 1.00 93.31 106 HIS A C 1
ATOM 766 O O . HIS A 1 106 ? -0.435 1.795 11.365 1.00 93.31 106 HIS A O 1
ATOM 772 N N . GLN A 1 107 ? -1.270 2.823 13.196 1.00 93.50 107 GLN A N 1
ATOM 773 C CA . GLN A 1 107 ?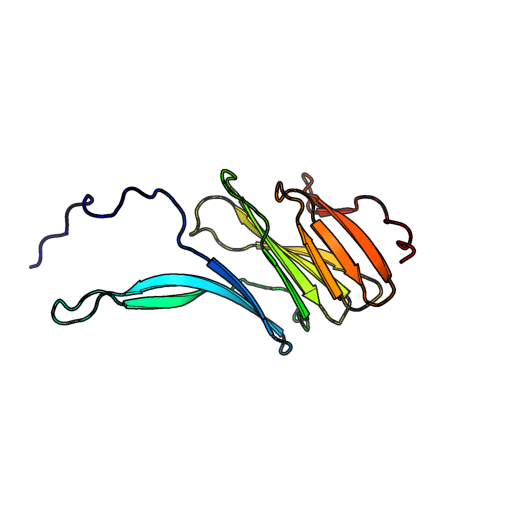 -1.711 1.622 13.899 1.00 93.50 107 GLN A CA 1
ATOM 774 C C . GLN A 1 107 ? -3.231 1.664 14.054 1.00 93.50 107 GLN A C 1
ATOM 776 O O . GLN A 1 107 ? -3.751 2.390 14.899 1.00 93.50 107 GLN A O 1
ATOM 781 N N . MET A 1 108 ? -3.936 0.892 13.234 1.00 91.81 108 MET A N 1
ATOM 782 C CA . MET A 1 108 ? -5.386 0.750 13.320 1.00 91.81 108 MET A CA 1
ATOM 783 C C . MET A 1 108 ? -5.777 -0.015 14.600 1.00 91.81 108 MET A C 1
ATOM 785 O O . MET A 1 108 ? -5.022 -0.874 15.060 1.00 91.81 108 MET A O 1
ATOM 789 N N . PRO A 1 109 ? -6.967 0.246 15.170 1.00 91.38 109 PRO A N 1
ATOM 790 C CA . PRO A 1 109 ? -7.457 -0.438 16.373 1.00 91.38 109 PRO A CA 1
ATOM 791 C C . PRO A 1 109 ? -7.780 -1.929 16.169 1.00 91.38 109 PRO A C 1
ATOM 793 O O . PRO A 1 109 ? -7.950 -2.657 17.146 1.00 91.38 109 PRO A O 1
ATOM 796 N N . GLY A 1 110 ? -7.873 -2.390 14.921 1.00 91.50 110 GLY A N 1
ATOM 797 C CA . GLY A 1 110 ? -8.110 -3.785 14.568 1.00 91.50 110 GLY A CA 1
ATOM 798 C C . GLY A 1 110 ? -7.373 -4.194 13.294 1.00 91.50 110 GLY A C 1
ATOM 799 O O . GLY A 1 110 ? -6.698 -3.381 12.658 1.00 91.50 110 GLY A O 1
ATOM 800 N N . ALA A 1 111 ? -7.518 -5.470 12.931 1.00 93.69 111 ALA A N 1
ATOM 801 C CA . ALA A 1 111 ? -6.884 -6.061 11.758 1.00 93.69 111 ALA A CA 1
ATOM 802 C C . ALA A 1 111 ? -7.234 -5.287 10.485 1.00 93.69 111 ALA A C 1
ATOM 804 O O . ALA A 1 111 ? -8.414 -5.081 10.187 1.00 93.69 111 ALA A O 1
ATOM 805 N N . VAL A 1 112 ? -6.219 -4.899 9.710 1.00 94.19 112 VAL A N 1
ATOM 806 C CA . VAL A 1 112 ? -6.435 -4.221 8.430 1.00 94.19 112 VAL A CA 1
ATOM 807 C C . VAL A 1 112 ? -7.067 -5.215 7.460 1.00 94.19 112 VAL A C 1
ATOM 809 O O . VAL A 1 112 ? -6.506 -6.273 7.168 1.00 94.19 112 VAL A O 1
ATOM 812 N N . SER A 1 113 ? -8.261 -4.879 6.981 1.00 93.50 113 SER A N 1
ATOM 813 C CA . SER A 1 113 ? -9.102 -5.749 6.157 1.00 93.50 113 SER A CA 1
ATOM 814 C C . SER A 1 113 ? -9.114 -5.345 4.686 1.00 93.50 113 SER A C 1
ATOM 816 O O . SER A 1 113 ? -9.328 -6.197 3.826 1.00 93.50 113 SER A O 1
ATOM 818 N N . ALA A 1 114 ? -8.871 -4.067 4.383 1.00 94.94 114 ALA A N 1
ATOM 819 C CA . ALA A 1 114 ? -8.735 -3.586 3.016 1.00 94.94 114 ALA A CA 1
ATOM 820 C C . ALA A 1 114 ? -7.863 -2.329 2.933 1.00 94.94 114 ALA A C 1
ATOM 822 O O . ALA A 1 114 ? -7.785 -1.521 3.861 1.00 94.94 114 ALA A O 1
ATOM 823 N N . LEU A 1 115 ? -7.228 -2.173 1.773 1.00 96.75 115 LEU A N 1
ATOM 824 C CA . LEU A 1 115 ? -6.458 -1.002 1.377 1.00 96.75 115 LEU A CA 1
ATOM 825 C C . LEU A 1 115 ? -6.908 -0.583 -0.019 1.00 96.75 115 LEU A C 1
ATOM 827 O O . LEU A 1 115 ? -7.077 -1.432 -0.894 1.00 96.75 115 LEU A O 1
ATOM 831 N N . SER A 1 116 ? -7.073 0.717 -0.240 1.00 96.56 116 SER A N 1
ATOM 832 C CA . SER A 1 116 ? -7.392 1.258 -1.559 1.00 96.56 116 SER A CA 1
ATOM 833 C C . SER A 1 116 ? -6.608 2.528 -1.821 1.00 96.56 116 SER A C 1
ATOM 835 O O . SER A 1 116 ? -6.631 3.464 -1.026 1.00 96.56 116 SER A O 1
ATOM 837 N N . TRP A 1 117 ? -5.966 2.584 -2.979 1.00 96.44 117 TRP A N 1
ATOM 838 C CA . TRP A 1 117 ? -5.362 3.808 -3.482 1.00 96.44 117 TRP A CA 1
ATOM 839 C C . TRP A 1 117 ? -6.387 4.618 -4.273 1.00 96.44 117 TRP A C 1
ATOM 841 O O . TRP A 1 117 ? -7.241 4.061 -4.964 1.00 96.44 117 TRP A O 1
ATOM 851 N N . SER A 1 118 ? -6.297 5.943 -4.189 1.00 94.06 118 SER A N 1
ATOM 852 C CA . SER A 1 118 ? -6.974 6.831 -5.143 1.00 94.06 118 SER A CA 1
ATOM 853 C C . SER A 1 118 ? -6.535 6.536 -6.579 1.00 94.06 118 SER A C 1
ATOM 855 O O . SER A 1 118 ? -5.424 6.062 -6.815 1.00 94.06 118 SER A O 1
ATOM 857 N N . GLN A 1 119 ? -7.371 6.895 -7.555 1.00 91.38 119 GLN A N 1
ATOM 858 C CA . GLN A 1 119 ? -7.048 6.737 -8.978 1.00 91.38 119 GLN A CA 1
ATOM 859 C C . GLN A 1 119 ? -5.752 7.465 -9.384 1.00 91.38 119 GLN A C 1
ATOM 861 O O . GLN A 1 119 ? -5.076 7.041 -10.317 1.00 91.38 119 GLN A O 1
ATOM 866 N N . THR A 1 120 ? -5.399 8.540 -8.676 1.00 89.50 120 THR A N 1
ATOM 867 C CA . THR A 1 120 ? -4.170 9.317 -8.881 1.00 89.50 120 THR A CA 1
ATOM 868 C C . THR A 1 120 ? -2.958 8.764 -8.130 1.00 89.50 120 THR A C 1
ATOM 870 O O . THR A 1 120 ? -1.867 9.292 -8.306 1.00 89.50 120 THR A O 1
ATOM 873 N N . GLY A 1 121 ? -3.131 7.753 -7.270 1.00 90.75 121 GLY A N 1
ATOM 874 C CA . GLY A 1 121 ? -2.052 7.155 -6.476 1.00 90.75 121 GLY A CA 1
ATOM 875 C C . GLY A 1 121 ? -1.512 8.021 -5.336 1.00 90.75 121 GLY A C 1
ATOM 876 O O . GLY A 1 121 ? -0.492 7.678 -4.751 1.00 90.75 121 GLY A O 1
ATOM 877 N N . THR A 1 122 ? -2.178 9.129 -5.004 1.00 89.69 122 THR A N 1
ATOM 878 C CA . THR A 1 122 ? -1.690 10.122 -4.025 1.00 89.69 122 THR A CA 1
ATOM 879 C C . THR A 1 122 ? -2.344 10.016 -2.648 1.00 89.69 122 THR A C 1
ATOM 881 O O . THR A 1 122 ? -1.796 10.506 -1.663 1.00 89.69 122 THR A O 1
ATOM 884 N N . LEU A 1 123 ? -3.520 9.390 -2.570 1.00 93.81 123 LEU A N 1
ATOM 885 C CA . LEU A 1 123 ? -4.239 9.116 -1.325 1.00 93.81 123 LEU A CA 1
ATOM 886 C C . LEU A 1 123 ? -4.345 7.610 -1.090 1.00 93.81 123 LEU A C 1
ATOM 888 O O . LEU A 1 123 ? -4.633 6.861 -2.031 1.00 93.81 123 LEU A O 1
ATOM 892 N N . LEU A 1 124 ? -4.194 7.205 0.169 1.00 96.25 124 LEU A N 1
ATOM 893 C CA . LEU A 1 124 ? -4.388 5.839 0.650 1.00 96.25 124 LEU A CA 1
ATOM 894 C C . LEU A 1 124 ? -5.585 5.793 1.599 1.00 96.25 124 LEU A C 1
ATOM 896 O O . LEU A 1 124 ? -5.670 6.589 2.523 1.00 96.25 124 LEU A O 1
ATOM 900 N N . LEU A 1 125 ? -6.489 4.842 1.412 1.00 96.12 125 LEU A N 1
ATOM 901 C CA . LEU A 1 125 ? -7.542 4.506 2.364 1.00 96.12 125 LEU A CA 1
ATOM 902 C C . LEU A 1 125 ? -7.221 3.153 3.000 1.00 96.12 125 LEU A C 1
ATOM 9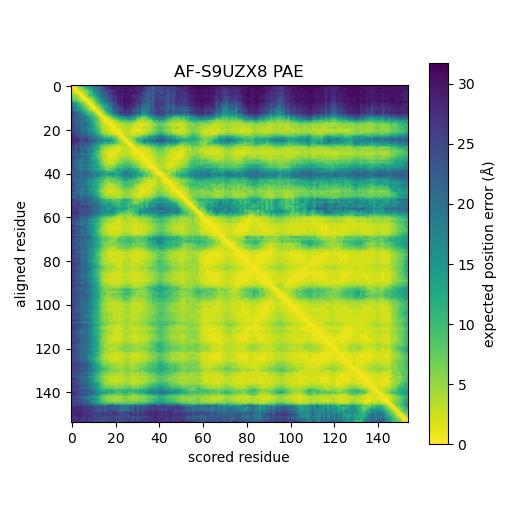04 O O . LEU A 1 125 ? -7.011 2.182 2.272 1.00 96.12 125 LEU A O 1
ATOM 908 N N . ALA A 1 126 ? -7.226 3.082 4.331 1.00 95.88 126 ALA A N 1
ATOM 909 C CA . ALA A 1 126 ? -7.122 1.831 5.076 1.00 95.88 126 ALA A CA 1
ATOM 910 C C . ALA A 1 126 ? -8.379 1.597 5.912 1.00 95.88 126 ALA A C 1
ATOM 912 O O . ALA A 1 126 ? -8.833 2.498 6.618 1.00 95.88 126 ALA A O 1
ATOM 913 N N . SER A 1 127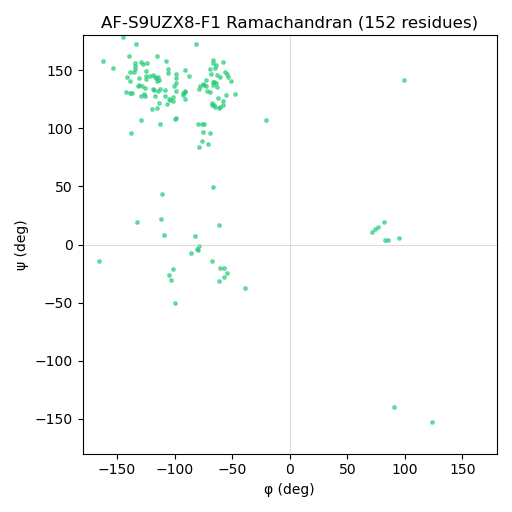 ? -8.924 0.382 5.853 1.00 94.62 127 SER A N 1
ATOM 914 C CA . SER A 1 127 ? -10.040 -0.044 6.696 1.00 94.62 127 SER A CA 1
ATOM 915 C C . SER A 1 127 ? -9.647 -1.214 7.584 1.00 94.62 127 SER A C 1
ATOM 917 O O . SER A 1 127 ? -8.887 -2.096 7.182 1.00 94.62 127 SER A O 1
ATOM 919 N N . SER A 1 128 ? -10.212 -1.236 8.782 1.00 92.94 128 SER A N 1
ATOM 920 C CA .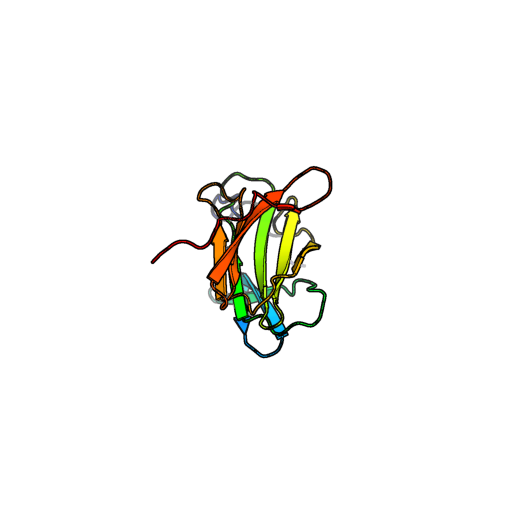 SER A 1 128 ? -10.039 -2.291 9.772 1.00 92.94 128 SER A CA 1
ATOM 921 C C . SER A 1 128 ? -11.308 -3.144 9.896 1.00 92.94 128 SER A C 1
ATOM 923 O O . SER A 1 128 ? -12.411 -2.722 9.540 1.00 92.94 128 SER A O 1
ATOM 925 N N . ALA A 1 129 ? -11.157 -4.373 10.390 1.00 91.25 129 ALA A N 1
ATOM 926 C CA . ALA A 1 129 ? -12.244 -5.327 10.613 1.00 91.25 129 ALA A CA 1
ATOM 927 C C . ALA A 1 129 ? -13.317 -4.832 11.608 1.00 91.25 129 ALA A C 1
ATOM 929 O O . ALA A 1 129 ? -14.446 -5.314 11.587 1.00 91.25 129 ALA A O 1
ATOM 930 N N . ASP A 1 130 ? -12.991 -3.853 12.456 1.00 86.44 130 ASP A N 1
ATOM 931 C CA . ASP A 1 130 ? -13.922 -3.198 13.390 1.00 86.44 130 ASP A CA 1
ATOM 932 C C . ASP A 1 130 ? -14.833 -2.135 12.729 1.00 86.44 130 ASP A C 1
ATOM 934 O O . ASP A 1 130 ? -15.684 -1.528 13.392 1.00 86.44 130 ASP A O 1
ATOM 938 N N . GLY A 1 131 ? -14.663 -1.910 11.422 1.00 87.25 131 GLY A N 1
ATOM 939 C CA . GLY A 1 131 ? -15.394 -0.921 10.631 1.00 87.25 131 GLY A CA 1
ATOM 940 C C . GLY A 1 131 ? -14.794 0.487 10.666 1.00 87.25 131 GLY A C 1
ATOM 941 O O . GLY A 1 131 ? -15.387 1.402 10.096 1.00 87.25 131 GLY A O 1
ATOM 942 N N . THR A 1 132 ? -13.645 0.680 11.320 1.00 89.44 132 THR A N 1
ATOM 943 C CA . THR A 1 132 ? -12.900 1.945 11.298 1.00 89.44 132 THR A CA 1
ATOM 944 C C . THR A 1 132 ? -12.191 2.109 9.953 1.00 89.44 132 THR A C 1
ATOM 946 O O . THR A 1 132 ? -11.592 1.157 9.446 1.00 89.44 132 THR A O 1
ATOM 949 N N . ALA A 1 133 ? -12.233 3.310 9.373 1.00 92.56 133 ALA A N 1
ATOM 950 C CA . ALA A 1 133 ? -11.539 3.626 8.129 1.00 92.56 133 ALA A CA 1
ATOM 951 C C . ALA A 1 133 ? -10.854 4.995 8.203 1.00 92.56 133 ALA A C 1
ATOM 953 O O . ALA A 1 133 ? -11.477 5.998 8.555 1.00 92.56 133 ALA A O 1
ATOM 954 N N . VAL A 1 134 ? -9.579 5.032 7.822 1.00 93.25 134 VAL A N 1
ATOM 955 C CA . VAL A 1 134 ? -8.747 6.238 7.859 1.00 93.25 134 VAL A CA 1
ATOM 956 C C . VAL A 1 134 ? -8.139 6.457 6.481 1.00 93.25 134 VAL A C 1
ATOM 958 O O . VAL A 1 134 ? -7.571 5.545 5.876 1.00 93.25 134 VAL A O 1
ATOM 961 N N . MET A 1 135 ? -8.289 7.674 5.963 1.00 95.06 135 MET A N 1
ATOM 962 C CA . MET A 1 135 ? -7.614 8.108 4.743 1.00 95.06 135 MET A CA 1
ATOM 963 C C . MET A 1 135 ? -6.275 8.747 5.105 1.00 95.06 135 MET A C 1
ATOM 965 O O . MET A 1 135 ? -6.162 9.360 6.158 1.00 95.06 135 MET A O 1
ATOM 969 N N . PHE A 1 136 ? -5.279 8.657 4.235 1.00 95.00 136 PHE A N 1
ATOM 970 C CA . PHE A 1 136 ? -3.950 9.222 4.416 1.00 95.00 136 PHE A CA 1
ATOM 971 C C . PHE A 1 136 ? -3.492 9.925 3.141 1.00 95.00 136 PHE A C 1
ATOM 973 O O . PHE A 1 136 ? -3.825 9.500 2.029 1.00 95.00 136 PHE A O 1
ATOM 980 N N . ARG A 1 137 ? -2.684 10.972 3.309 1.00 93.62 137 ARG A N 1
ATOM 981 C CA . ARG A 1 137 ? -1.881 11.571 2.237 1.00 93.62 137 ARG A CA 1
ATOM 982 C C . ARG A 1 137 ? -0.427 11.665 2.654 1.00 93.62 137 ARG A C 1
ATOM 984 O O . ARG A 1 137 ? -0.125 11.769 3.841 1.00 93.62 137 ARG A O 1
ATOM 991 N N . GLU A 1 138 ? 0.454 11.694 1.670 1.00 91.44 138 GLU A N 1
ATOM 992 C CA . GLU A 1 138 ? 1.845 12.056 1.895 1.00 91.44 138 GLU A CA 1
ATOM 993 C C . GLU A 1 138 ? 1.981 13.578 2.096 1.00 91.44 138 GLU A C 1
ATOM 995 O O . GLU A 1 138 ? 1.349 14.385 1.407 1.00 91.44 138 GLU A O 1
ATOM 1000 N N . ALA A 1 139 ? 2.807 13.963 3.060 1.00 88.56 139 ALA A N 1
ATOM 1001 C CA . ALA A 1 139 ? 3.210 15.321 3.384 1.00 88.56 139 ALA A CA 1
ATOM 1002 C C . ALA A 1 139 ? 4.737 15.368 3.572 1.00 88.56 139 ALA A C 1
ATOM 1004 O O . ALA A 1 139 ? 5.413 14.342 3.619 1.00 88.56 139 ALA A O 1
ATOM 1005 N N . ALA A 1 140 ? 5.303 16.568 3.726 1.00 83.38 140 ALA A N 1
ATOM 1006 C CA . ALA A 1 140 ? 6.758 16.765 3.794 1.00 83.38 140 ALA A CA 1
ATOM 1007 C C . ALA A 1 140 ? 7.469 15.970 4.915 1.00 83.38 140 ALA A C 1
ATOM 1009 O O . ALA A 1 140 ? 8.681 15.782 4.851 1.00 83.38 140 ALA A O 1
ATOM 1010 N N . GLY A 1 141 ? 6.733 15.529 5.942 1.00 79.38 141 GLY A N 1
ATOM 1011 C CA . GLY A 1 141 ? 7.251 14.757 7.074 1.00 79.38 141 GLY A CA 1
ATOM 1012 C C . GLY A 1 141 ? 6.832 13.284 7.108 1.00 79.38 141 GLY A C 1
ATOM 1013 O O . GLY A 1 141 ? 7.081 12.632 8.118 1.00 79.38 141 GLY A O 1
ATOM 1014 N N . GLY A 1 142 ? 6.183 12.766 6.061 1.00 87.94 142 GLY A N 1
ATOM 1015 C CA . GLY A 1 142 ? 5.650 11.402 6.018 1.00 87.94 142 GLY A CA 1
ATOM 1016 C C . GLY A 1 142 ? 4.151 11.370 5.730 1.00 87.94 142 GLY A C 1
ATOM 1017 O O . GLY A 1 142 ? 3.616 12.267 5.086 1.00 87.94 142 GLY A O 1
ATOM 1018 N N . TRP A 1 143 ? 3.466 10.330 6.194 1.00 92.88 143 TRP A N 1
ATOM 1019 C CA . TRP A 1 143 ? 2.040 10.144 5.935 1.00 92.88 143 TRP A CA 1
ATOM 1020 C C . TRP A 1 143 ? 1.196 10.746 7.053 1.00 92.88 143 TRP A C 1
ATOM 1022 O O . TRP A 1 143 ? 1.426 10.467 8.228 1.00 92.88 143 TRP A O 1
ATOM 1032 N N . GLU A 1 144 ? 0.199 11.548 6.689 1.00 92.31 144 GLU A N 1
ATOM 1033 C CA . GLU A 1 144 ? -0.717 12.179 7.635 1.00 92.31 144 GLU A CA 1
ATOM 1034 C C . GLU A 1 144 ? -2.177 11.792 7.365 1.00 92.31 144 GLU A C 1
ATOM 1036 O O . GLU A 1 144 ? -2.574 11.621 6.204 1.00 92.31 144 GLU A O 1
ATOM 1041 N N . PRO A 1 145 ? -2.998 11.643 8.419 1.00 91.81 145 PRO A N 1
ATOM 1042 C CA . PRO A 1 145 ? -4.391 11.265 8.267 1.00 91.81 145 PRO A CA 1
ATOM 1043 C C . PRO A 1 145 ? -5.270 12.401 7.710 1.00 91.81 145 PRO A C 1
ATOM 1045 O O . PRO A 1 145 ? -5.251 13.542 8.163 1.00 91.81 145 PRO A O 1
ATOM 1048 N N . LEU A 1 146 ? -6.122 11.985 6.778 1.00 83.62 146 LEU A N 1
ATOM 1049 C CA . LEU A 1 146 ? -7.287 12.589 6.133 1.00 83.62 146 LEU A CA 1
ATOM 1050 C C . LEU A 1 146 ? -8.241 13.437 6.967 1.00 83.62 146 LEU A C 1
ATOM 1052 O O . LEU A 1 146 ? -8.805 14.412 6.477 1.00 83.62 146 LEU A O 1
ATOM 1056 N N . SER A 1 147 ? -8.449 13.000 8.213 1.00 68.44 147 SER A N 1
ATOM 1057 C CA . SER A 1 147 ? -9.726 12.875 8.953 1.00 68.44 147 SER A CA 1
ATOM 1058 C C . SER A 1 147 ? -10.309 11.447 8.955 1.00 68.44 147 SER A C 1
ATOM 1060 O O . SER A 1 147 ? -10.193 10.707 7.976 1.00 68.44 147 SER A O 1
ATOM 1062 N N . ASP A 1 148 ? -10.883 11.060 10.104 1.00 59.81 148 ASP A N 1
ATOM 1063 C CA . ASP A 1 148 ? -11.607 9.800 10.324 1.00 59.81 148 ASP A CA 1
ATOM 1064 C C . ASP A 1 148 ? -12.869 9.785 9.462 1.00 59.81 148 ASP A C 1
ATOM 1066 O O . ASP A 1 148 ? -13.766 10.618 9.635 1.00 59.81 148 ASP A O 1
ATOM 1070 N N . ILE A 1 149 ? -12.970 8.821 8.548 1.00 60.91 149 ILE A N 1
ATOM 1071 C CA . ILE A 1 149 ? -14.229 8.585 7.850 1.00 60.91 149 ILE A CA 1
ATOM 1072 C C . ILE A 1 149 ? -15.126 7.884 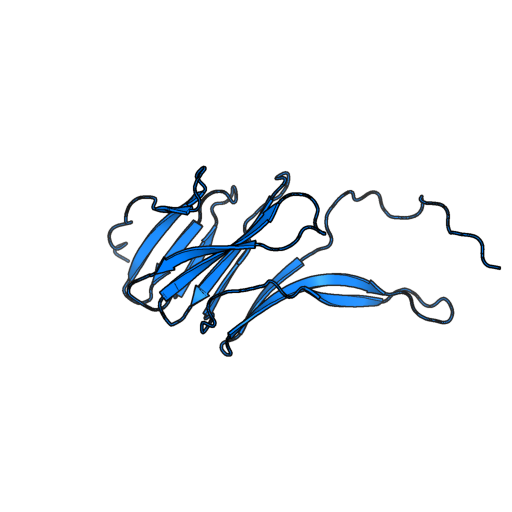8.864 1.00 60.91 149 ILE A C 1
ATOM 1074 O O . ILE A 1 149 ? -15.019 6.677 9.083 1.00 60.91 149 ILE A O 1
ATOM 1078 N N . SER A 1 150 ? -15.980 8.661 9.534 1.00 53.38 150 SER A N 1
ATOM 1079 C CA . SER A 1 150 ? -16.968 8.138 10.478 1.00 53.38 150 SER A CA 1
ATOM 1080 C C . SER A 1 150 ? -17.704 6.959 9.846 1.00 53.38 150 SER A C 1
ATOM 1082 O O . SER A 1 150 ? -18.177 7.102 8.716 1.00 53.38 150 SER A O 1
ATOM 1084 N N . LYS A 1 151 ? -17.767 5.831 10.575 1.00 53.41 151 LYS A N 1
ATOM 1085 C CA . LYS A 1 151 ? -18.303 4.526 10.147 1.00 53.41 151 LYS A CA 1
ATOM 1086 C C . LYS A 1 151 ? -19.251 4.632 8.943 1.00 53.41 151 LYS A C 1
ATOM 1088 O O . LYS A 1 151 ? -20.383 5.093 9.129 1.00 53.41 151 LYS A O 1
ATOM 1093 N N . PRO A 1 152 ? -18.834 4.203 7.737 1.00 50.84 152 PRO A N 1
ATOM 1094 C CA . PRO A 1 152 ? -19.765 4.092 6.628 1.00 50.84 152 PRO A CA 1
ATOM 1095 C C . PRO A 1 152 ? -20.885 3.138 7.050 1.00 50.84 152 PRO A C 1
ATOM 1097 O O . PRO A 1 152 ? -20.644 2.003 7.459 1.00 50.84 152 PRO A O 1
ATOM 1100 N N . THR A 1 153 ? -22.115 3.642 7.050 1.00 48.84 153 THR A N 1
ATOM 1101 C CA . THR A 1 153 ? -23.311 2.840 7.309 1.00 48.84 153 THR A CA 1
ATOM 1102 C C . THR A 1 153 ? -23.566 2.048 6.031 1.00 48.84 153 THR A C 1
ATOM 1104 O O . THR A 1 153 ? -23.955 2.638 5.025 1.00 48.84 153 THR A O 1
ATOM 1107 N N . PHE A 1 154 ? -23.237 0.757 6.041 1.00 48.50 154 PHE A N 1
ATOM 1108 C CA . PHE A 1 154 ? -23.567 -0.170 4.956 1.00 48.50 154 PHE A CA 1
ATOM 1109 C C . PHE A 1 154 ? -24.989 -0.705 5.120 1.00 48.50 154 PHE A C 1
ATOM 1111 O O . PHE A 1 154 ? -25.390 -0.947 6.284 1.00 48.50 154 PHE A O 1
#

Foldseek 3Di:
DDDDDDPDPDDPDPDAFDKDWDADQQQDTWIWGWDWADDPPPDGTDIDIDTDGADDPDSFRWDDKDWFDAVPHQKTWMWTWGQQQWIWIWMAGHDPPGHIDIDTADRDPGGWDDWDADNNRFKIWTAHPVQWIWIWGQDPVGIDTPDTPPRDDD

Mean predicted aligned error: 9.52 Å

Organism: NCBI:txid28005

Sequence (154 aa):
MVAPLEPGEGPPMAVAPPRFASCAGGRHLQVWEHAFVARDGGSAPCSVWAAVEPVVTPAAAWTVVAWAPSVGLPFTYVAAGSEEGHVVVLSQDGPASAEWRTTPVHQMPGAVSALSWSQTGTLLLASSADGTAVMFREAAGGWEPLSDISKPTF

Nearest PDB structures (foldseek):
  7uhy-assembly1_H-2  TM=8.577E-01  e=5.267E-07  Homo sapiens
  7fik-assembly1_H  TM=8.582E-01  e=1.016E-06  Xenopus laevis
  7r5j-assembly1_N0  TM=8.255E-01  e=1.864E-06  Homo sapiens
  7fik-assembly1_h  TM=8.728E-01  e=5.666E-06  Xenopus laevis
  7peq-assembly1_AF  TM=7.999E-01  e=1.864E-06  Homo sapiens

pLDDT: mean 80.65, std 16.74, range [37.16, 96.75]

Solvent-accessible surface area (backbone atoms only — not comparable to full-atom values): 9051 Å² total; per-residue (Å²): 139,82,78,81,81,74,95,74,88,66,80,98,59,102,59,76,67,61,69,50,77,48,49,41,84,81,50,45,63,41,33,37,37,50,46,74,46,82,43,85,90,81,49,80,60,41,84,44,74,43,83,44,79,55,63,72,74,74,96,46,43,26,63,34,64,38,74,32,51,38,91,95,50,62,45,43,45,35,40,38,20,9,56,80,6,45,32,33,36,35,38,29,65,54,60,87,85,42,71,58,43,58,42,78,54,49,75,46,100,30,28,28,68,46,63,47,56,39,91,78,36,62,36,41,36,41,29,25,72,81,54,52,34,43,32,31,33,75,51,100,90,44,60,43,76,67,56,75,51,70,63,80,86,127

Radius of gyration: 18.83 Å; Cα contacts (8 Å, |Δi|>4): 344; chains: 1; bounding box: 61×39×47 Å

Secondary structure (DSSP, 8-state):
-PPPPPTT-S-S--SPPPEEEEEETTTEEEEEEEEEE--GGGPPPEEEEEEE-----S---EEEEEEPP-TT-SEEEEEEEETT-EEEEEEEESSTTSPPEEEEEEE-SS-EEEEEE-TTSSEEEEEETTS-EEEEEEETTEEEEEEEE-----